Protein AF-A0A7W1KVV5-F1 (afdb_monomer_lite)

Secondary structure (DSSP, 8-state):
---HHHHHHHHHHHHHHHHHH-TTSPPPBTTTTB----EEEETTEEEEPPHHHHHHHHHHHHHHH-

Sequence (66 aa):
GLSREQAIRAAVEALLDASEDDVATGGPSVYRRIFPIALAVTSSGADEVPEAEVEAAVIAVLEERA

Foldseek 3Di:
DDDPLRVLLVVLLVLQVVVVVDVVRDHQDLPVLRFDWDWDQDPVGIDTDPSVSNSVSNVVSVVVVD

pLDDT: mean 96.79, std 2.86, range [79.5, 98.62]

Structure (mmCIF, N/CA/C/O backbone):
data_AF-A0A7W1KVV5-F1
#
_entry.id   AF-A0A7W1KVV5-F1
#
loop_
_atom_site.group_PDB
_atom_site.id
_atom_site.type_symbol
_atom_site.label_atom_id
_atom_site.label_alt_id
_atom_site.label_comp_id
_atom_site.label_asym_id
_atom_site.label_entity_id
_atom_site.label_seq_id
_atom_site.pdbx_PDB_ins_code
_atom_site.Cartn_x
_atom_site.Cartn_y
_atom_site.Cartn_z
_atom_site.occupancy
_atom_site.B_iso_or_equiv
_atom_site.auth_seq_id
_atom_site.auth_comp_id
_atom_site.auth_asym_id
_atom_site.auth_atom_id
_atom_site.pdbx_PDB_model_num
ATOM 1 N N . GLY A 1 1 ? -8.252 -13.054 10.765 1.00 86.56 1 GLY A N 1
ATOM 2 C CA . GLY A 1 1 ? -8.287 -11.788 10.010 1.00 86.56 1 GLY A CA 1
ATOM 3 C C . GLY A 1 1 ? -6.954 -11.093 10.167 1.00 86.56 1 GLY A C 1
ATOM 4 O O . GLY A 1 1 ? -6.192 -11.503 11.034 1.00 86.56 1 GLY A O 1
ATOM 5 N N . LEU A 1 2 ? -6.668 -10.111 9.319 1.00 95.44 2 LEU A N 1
ATOM 6 C CA . LEU A 1 2 ? -5.441 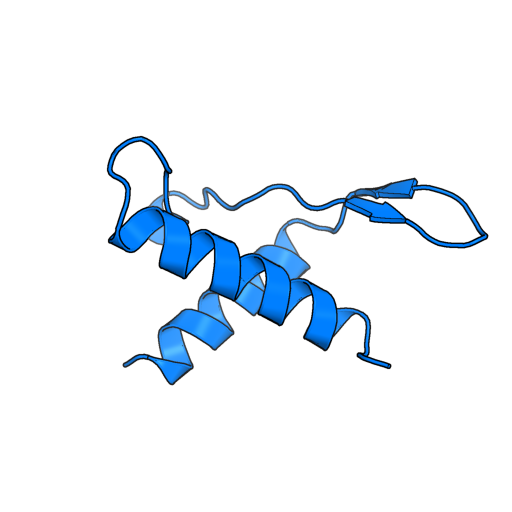-9.313 9.388 1.00 95.44 2 LEU A CA 1
ATOM 7 C C . LEU A 1 2 ? -5.594 -8.186 10.418 1.00 95.44 2 LEU A C 1
ATOM 9 O O . LEU A 1 2 ? -6.711 -7.707 10.636 1.00 95.44 2 LEU A O 1
ATOM 13 N N . SER A 1 3 ? -4.489 -7.759 11.033 1.00 96.25 3 SER A N 1
ATOM 14 C CA . SER A 1 3 ? -4.442 -6.464 11.720 1.00 96.25 3 SER A CA 1
ATOM 15 C C . SER A 1 3 ? -4.614 -5.323 10.712 1.00 96.25 3 SER A C 1
ATOM 17 O O . SER A 1 3 ? -4.504 -5.520 9.497 1.00 96.25 3 SER A O 1
ATOM 19 N N . ARG A 1 4 ? -4.868 -4.110 11.212 1.00 95.19 4 ARG A N 1
ATOM 20 C CA . ARG A 1 4 ? -4.937 -2.913 10.369 1.00 95.19 4 ARG A CA 1
ATOM 21 C C . ARG A 1 4 ? -3.623 -2.703 9.613 1.00 95.19 4 ARG A C 1
ATOM 23 O O . ARG A 1 4 ? -3.659 -2.515 8.402 1.00 95.19 4 ARG A O 1
ATOM 30 N N . GLU A 1 5 ? -2.483 -2.804 10.297 1.00 96.75 5 GLU A N 1
ATOM 31 C CA . GLU A 1 5 ? -1.167 -2.632 9.670 1.00 96.75 5 GLU A CA 1
ATOM 32 C C . GLU A 1 5 ? -0.908 -3.708 8.612 1.00 96.75 5 GLU A C 1
ATOM 34 O O . GLU A 1 5 ? -0.457 -3.401 7.512 1.00 96.75 5 GLU A O 1
ATOM 39 N N . GLN A 1 6 ? -1.258 -4.966 8.903 1.00 97.75 6 GLN A N 1
ATOM 40 C CA . GLN A 1 6 ? -1.120 -6.069 7.949 1.00 97.75 6 GLN A CA 1
ATOM 41 C C . GLN A 1 6 ? -1.989 -5.866 6.701 1.00 97.75 6 GLN A C 1
ATOM 43 O O . GLN A 1 6 ? -1.551 -6.175 5.595 1.00 97.75 6 GLN A O 1
ATOM 48 N N . ALA A 1 7 ? -3.204 -5.334 6.862 1.00 98.00 7 ALA A N 1
ATOM 49 C CA . ALA A 1 7 ? -4.091 -5.030 5.745 1.00 98.00 7 ALA A CA 1
ATOM 50 C C . ALA A 1 7 ? -3.560 -3.871 4.884 1.00 98.00 7 ALA A C 1
ATOM 52 O O . ALA A 1 7 ? -3.585 -3.972 3.659 1.00 98.00 7 ALA A O 1
ATOM 53 N N . ILE A 1 8 ? -3.041 -2.806 5.507 1.00 98.12 8 ILE A N 1
ATOM 54 C CA . ILE A 1 8 ? -2.421 -1.678 4.794 1.00 98.12 8 ILE A CA 1
ATOM 55 C C . ILE A 1 8 ? -1.182 -2.157 4.029 1.00 98.12 8 ILE A C 1
ATOM 57 O O . ILE A 1 8 ? -1.074 -1.883 2.836 1.00 98.12 8 ILE A O 1
ATOM 61 N N . ARG A 1 9 ? -0.292 -2.931 4.671 1.00 97.94 9 ARG A N 1
ATOM 62 C CA . ARG A 1 9 ? 0.893 -3.520 4.023 1.00 97.94 9 ARG A CA 1
ATOM 63 C C . ARG A 1 9 ? 0.502 -4.351 2.804 1.00 97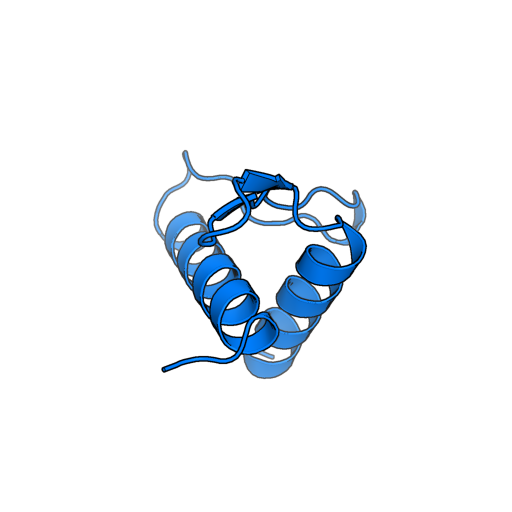.94 9 ARG A C 1
ATOM 65 O O . ARG A 1 9 ? 1.059 -4.141 1.736 1.00 97.94 9 ARG A O 1
ATOM 72 N N . ALA A 1 10 ? -0.474 -5.251 2.941 1.00 98.31 10 ALA A N 1
ATOM 73 C CA . ALA A 1 10 ? -0.932 -6.089 1.833 1.00 98.31 10 ALA A CA 1
ATOM 74 C C . ALA A 1 10 ? -1.534 -5.271 0.675 1.00 98.31 10 ALA A C 1
ATOM 76 O O . ALA A 1 10 ? -1.303 -5.590 -0.488 1.00 98.31 10 ALA A O 1
ATOM 77 N N . ALA A 1 11 ? -2.287 -4.207 0.975 1.00 98.31 11 ALA A N 1
ATOM 78 C CA . ALA A 1 11 ? -2.839 -3.323 -0.050 1.00 98.31 11 ALA A CA 1
ATOM 79 C C . ALA A 1 11 ? -1.743 -2.538 -0.788 1.00 98.31 11 ALA A C 1
ATOM 81 O O . ALA A 1 11 ? -1.778 -2.433 -2.011 1.00 98.31 11 ALA A O 1
ATOM 82 N N . VAL A 1 12 ? -0.758 -2.016 -0.052 1.00 98.12 12 VAL A N 1
ATOM 83 C CA . VAL A 1 12 ? 0.407 -1.331 -0.626 1.00 98.12 12 VAL A CA 1
ATOM 84 C C . VAL A 1 12 ? 1.220 -2.275 -1.506 1.00 98.12 12 VAL A C 1
ATOM 86 O O . VAL A 1 12 ? 1.576 -1.900 -2.617 1.00 98.12 12 VAL A O 1
ATOM 89 N N . GLU A 1 13 ? 1.474 -3.497 -1.038 1.00 98.25 13 GLU A N 1
ATOM 90 C CA . GLU A 1 13 ? 2.206 -4.519 -1.787 1.00 98.25 13 GLU A CA 1
ATOM 91 C C . GLU A 1 13 ? 1.513 -4.850 -3.114 1.00 98.25 13 GLU A C 1
ATOM 93 O O . GLU A 1 13 ? 2.149 -4.807 -4.162 1.00 98.25 13 GLU A O 1
ATOM 98 N N . ALA A 1 14 ? 0.193 -5.045 -3.093 1.00 98.25 14 ALA A N 1
ATOM 99 C CA . ALA A 1 14 ? -0.582 -5.298 -4.304 1.00 98.25 14 ALA A CA 1
ATOM 100 C C . ALA A 1 14 ? -0.553 -4.124 -5.302 1.00 98.25 14 ALA A C 1
ATOM 102 O O . ALA A 1 14 ? -0.537 -4.341 -6.513 1.00 98.25 14 ALA A O 1
ATOM 103 N N . LEU A 1 15 ? -0.556 -2.876 -4.818 1.00 98.06 15 LEU A N 1
ATOM 104 C CA . LEU A 1 15 ? -0.435 -1.694 -5.681 1.00 98.06 15 LEU A CA 1
ATOM 105 C C . LEU A 1 15 ? 0.977 -1.543 -6.257 1.00 98.06 15 LEU A C 1
ATOM 107 O O . LEU A 1 15 ? 1.120 -1.083 -7.389 1.00 98.06 15 LEU A O 1
ATOM 111 N N . LEU A 1 16 ? 2.003 -1.936 -5.498 1.00 96.75 16 LEU A N 1
ATOM 112 C CA . LEU A 1 16 ? 3.377 -1.981 -5.983 1.00 96.75 16 LEU A CA 1
ATOM 113 C C . LEU A 1 16 ? 3.507 -3.011 -7.113 1.00 96.75 16 LEU A C 1
ATOM 115 O O . LEU A 1 16 ? 3.946 -2.641 -8.197 1.00 96.75 16 LEU A O 1
ATOM 119 N N . ASP A 1 17 ? 3.035 -4.242 -6.896 1.00 97.69 17 ASP A N 1
ATOM 120 C CA . ASP A 1 17 ? 3.018 -5.306 -7.913 1.00 97.69 17 ASP A CA 1
ATOM 121 C C . ASP A 1 17 ? 2.300 -4.852 -9.188 1.00 97.69 17 ASP A C 1
ATOM 123 O O . ASP A 1 17 ? 2.814 -4.995 -10.295 1.00 97.69 17 ASP A O 1
ATOM 127 N N . ALA A 1 18 ? 1.134 -4.218 -9.037 1.00 98.38 18 ALA A N 1
ATOM 128 C CA . ALA A 1 18 ? 0.394 -3.677 -10.172 1.00 98.38 18 ALA A CA 1
ATOM 129 C C . ALA A 1 18 ? 1.206 -2.628 -10.952 1.00 98.38 18 ALA A C 1
ATOM 131 O O . ALA A 1 18 ? 1.153 -2.604 -12.179 1.00 98.38 18 ALA A O 1
ATOM 132 N N . SER A 1 19 ? 1.970 -1.776 -10.262 1.00 97.44 19 SER A N 1
ATOM 133 C CA . SER A 1 19 ? 2.800 -0.749 -10.904 1.00 97.44 19 SER A CA 1
ATOM 134 C C . SER A 1 19 ? 4.038 -1.290 -11.623 1.00 97.44 19 SER A C 1
ATOM 136 O O . SER A 1 19 ? 4.560 -0.627 -12.518 1.00 97.44 19 SER A O 1
ATOM 138 N N . GLU A 1 20 ? 4.522 -2.474 -11.242 1.00 95.69 20 GLU A N 1
ATOM 139 C CA . GLU A 1 20 ? 5.669 -3.118 -11.890 1.00 95.69 20 GLU A CA 1
ATOM 140 C C . GLU A 1 20 ? 5.281 -3.705 -13.257 1.00 95.69 20 GLU A C 1
ATOM 142 O O . GLU A 1 20 ? 6.055 -3.605 -14.212 1.00 95.69 20 GLU A O 1
ATOM 147 N N . ASP A 1 21 ? 4.065 -4.247 -13.369 1.00 97.50 21 ASP A N 1
ATOM 148 C CA . ASP A 1 21 ? 3.568 -4.906 -14.583 1.00 97.50 21 ASP A CA 1
ATOM 149 C C . ASP A 1 21 ? 2.747 -3.986 -15.511 1.00 97.50 21 ASP A C 1
ATOM 151 O O . ASP A 1 21 ? 2.582 -4.290 -16.698 1.00 97.50 21 ASP A O 1
ATOM 155 N N . ASP A 1 22 ? 2.230 -2.857 -15.011 1.00 98.25 22 ASP A N 1
ATOM 156 C CA . ASP A 1 22 ? 1.405 -1.913 -15.772 1.00 98.25 22 ASP A CA 1
ATOM 157 C C . ASP A 1 22 ? 1.943 -0.476 -15.714 1.00 98.25 22 ASP A C 1
ATOM 159 O O . ASP A 1 22 ? 1.835 0.228 -14.713 1.00 98.25 22 ASP A O 1
ATOM 163 N N . VAL A 1 23 ? 2.427 0.018 -16.857 1.00 96.50 23 VAL A N 1
ATOM 164 C CA . VAL A 1 23 ? 2.970 1.380 -17.005 1.00 96.50 23 VAL A CA 1
ATOM 165 C C . VAL A 1 23 ? 1.944 2.496 -16.769 1.00 96.50 23 VAL A C 1
ATOM 167 O O . VAL A 1 23 ? 2.337 3.649 -16.581 1.00 96.50 23 VAL A O 1
ATOM 170 N N . ALA A 1 24 ? 0.642 2.195 -16.816 1.00 97.69 24 ALA A N 1
ATOM 171 C CA . ALA A 1 24 ? -0.407 3.156 -16.480 1.00 97.69 24 ALA A CA 1
ATOM 172 C C . ALA A 1 24 ? -0.634 3.281 -14.962 1.00 97.69 24 ALA A C 1
ATOM 174 O O . ALA A 1 24 ? -1.266 4.245 -14.518 1.00 97.69 24 ALA A O 1
ATOM 175 N N . THR A 1 25 ? -0.088 2.358 -14.168 1.00 97.44 25 THR A N 1
ATOM 176 C CA . THR A 1 25 ? -0.192 2.344 -12.712 1.00 97.44 25 THR A CA 1
ATOM 177 C C . THR A 1 25 ? 1.076 2.933 -12.094 1.00 97.44 25 THR A C 1
ATOM 179 O O . THR A 1 25 ? 2.172 2.396 -12.206 1.00 97.44 25 THR A O 1
ATOM 182 N N . GLY A 1 26 ? 0.940 4.081 -11.429 1.00 95.31 26 GLY A N 1
ATOM 183 C CA . GLY A 1 26 ? 2.067 4.744 -10.776 1.00 95.31 26 GLY A CA 1
ATOM 184 C C . GLY A 1 26 ? 2.425 4.094 -9.440 1.00 95.31 26 GLY A C 1
ATOM 185 O O . GLY A 1 26 ? 1.613 4.104 -8.517 1.00 95.31 26 GLY A O 1
ATOM 186 N N . GLY A 1 27 ? 3.653 3.591 -9.316 1.00 95.12 27 GLY A N 1
ATOM 187 C CA . GLY A 1 27 ? 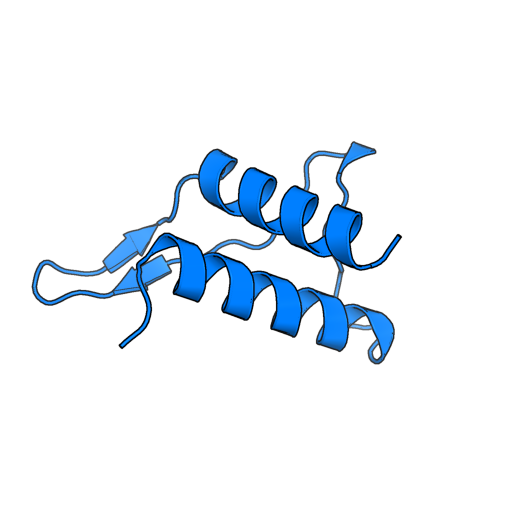4.193 3.114 -8.043 1.00 95.12 27 GLY A CA 1
ATOM 188 C C . GLY A 1 27 ? 4.512 4.253 -7.059 1.00 95.12 27 GLY A C 1
ATOM 189 O O . GLY A 1 27 ? 4.597 5.425 -7.452 1.00 95.12 27 GLY A O 1
ATOM 190 N N . PRO A 1 28 ? 4.718 3.939 -5.768 1.00 96.81 28 PRO A N 1
ATOM 191 C CA . PRO A 1 28 ? 5.120 4.920 -4.770 1.00 96.81 28 PRO A CA 1
ATOM 192 C C . PRO A 1 28 ? 6.486 5.538 -5.106 1.00 96.81 28 PRO A C 1
ATOM 194 O O . PRO A 1 28 ? 7.411 4.871 -5.566 1.00 96.81 28 PRO A O 1
ATOM 197 N N . SER A 1 29 ? 6.641 6.830 -4.821 1.00 96.62 29 SER A N 1
ATOM 198 C CA . SER A 1 29 ? 7.889 7.569 -5.005 1.00 96.62 29 SER A CA 1
ATOM 199 C C . SER A 1 29 ? 8.396 8.094 -3.666 1.00 96.62 29 SER A C 1
ATOM 201 O O . SER A 1 29 ? 8.029 9.189 -3.242 1.00 96.62 29 SER A O 1
ATOM 203 N N . VAL A 1 30 ? 9.291 7.339 -3.022 1.00 95.75 30 VAL A N 1
ATOM 204 C CA . VAL A 1 30 ? 9.866 7.692 -1.708 1.00 95.75 30 VAL A CA 1
ATOM 205 C C . VAL A 1 30 ? 10.624 9.024 -1.763 1.00 95.75 30 VAL A C 1
ATOM 207 O O . VAL A 1 30 ? 10.433 9.881 -0.907 1.00 95.75 30 VAL A O 1
ATOM 210 N N . TYR A 1 31 ? 11.414 9.261 -2.818 1.00 95.94 31 TYR A N 1
ATOM 211 C CA . TYR A 1 31 ? 12.166 10.515 -2.979 1.00 95.94 31 TYR A CA 1
ATOM 212 C C . TYR A 1 31 ? 11.257 11.748 -3.085 1.00 95.94 31 TYR A C 1
ATOM 214 O O . TYR A 1 31 ? 11.588 12.814 -2.572 1.00 95.94 31 TYR A O 1
ATOM 222 N N . ARG A 1 32 ? 10.108 11.612 -3.760 1.00 97.50 32 ARG A N 1
ATOM 223 C CA . ARG A 1 32 ? 9.136 12.702 -3.930 1.00 97.50 32 ARG A CA 1
ATOM 224 C C . ARG A 1 32 ? 8.068 12.728 -2.837 1.00 97.50 32 ARG A C 1
ATOM 226 O O . ARG A 1 32 ? 7.252 13.642 -2.857 1.00 97.50 32 ARG A O 1
ATOM 233 N N . ARG A 1 33 ? 8.072 11.753 -1.919 1.00 96.94 33 ARG A N 1
ATOM 234 C CA . ARG A 1 33 ? 7.014 11.505 -0.928 1.00 96.94 33 ARG A CA 1
ATOM 235 C C . ARG A 1 33 ? 5.617 11.443 -1.556 1.00 96.94 33 ARG A C 1
ATOM 237 O O . ARG A 1 33 ? 4.704 12.141 -1.134 1.00 96.94 33 ARG A O 1
ATOM 244 N N . ILE A 1 34 ? 5.469 10.645 -2.609 1.00 97.81 34 ILE A N 1
ATOM 245 C CA . ILE A 1 34 ? 4.171 10.401 -3.250 1.00 97.81 34 ILE A CA 1
ATOM 246 C C . ILE A 1 34 ? 3.799 8.946 -2.997 1.00 97.81 34 ILE A C 1
ATOM 248 O O . ILE A 1 34 ? 4.522 8.046 -3.426 1.00 97.81 34 ILE A O 1
ATOM 252 N 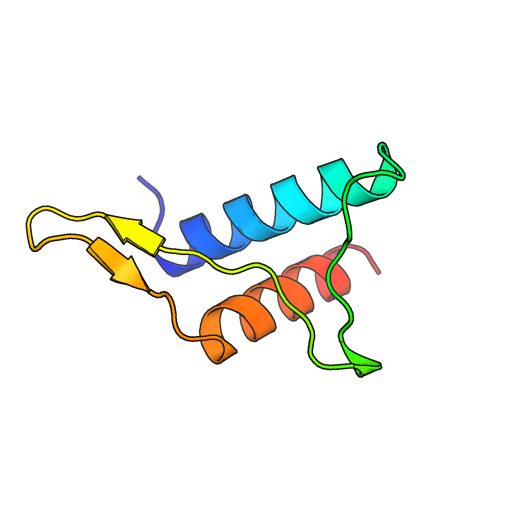N . PHE A 1 35 ? 2.681 8.725 -2.313 1.00 98.19 35 PHE A N 1
ATOM 253 C CA . PHE A 1 35 ? 2.215 7.407 -1.891 1.00 98.19 35 PHE A CA 1
ATOM 254 C C . PHE A 1 35 ? 0.756 7.184 -2.317 1.00 98.19 35 PHE A C 1
ATOM 256 O O . PHE A 1 35 ? 0.049 8.153 -2.608 1.00 98.19 35 PHE A O 1
ATOM 263 N N . PRO A 1 36 ? 0.283 5.926 -2.364 1.00 97.88 36 PRO A N 1
ATOM 264 C CA . PRO A 1 36 ? -1.136 5.641 -2.524 1.00 97.88 36 PRO A CA 1
ATOM 265 C C . PRO A 1 36 ? -1.976 6.259 -1.402 1.00 97.88 36 PRO A C 1
ATOM 267 O O . PRO A 1 36 ? -1.531 6.360 -0.262 1.00 97.88 36 PRO A O 1
ATOM 270 N N . ILE A 1 37 ? -3.222 6.609 -1.708 1.00 97.69 37 ILE A N 1
ATOM 271 C CA . ILE A 1 37 ? -4.209 6.997 -0.695 1.00 97.69 37 ILE A CA 1
ATOM 272 C C . ILE A 1 37 ? -5.017 5.753 -0.332 1.00 97.69 37 ILE A C 1
ATOM 274 O O . ILE A 1 37 ? -5.484 5.033 -1.216 1.00 97.69 37 ILE A O 1
ATOM 278 N N . ALA A 1 38 ? -5.207 5.511 0.963 1.00 97.50 38 ALA A N 1
ATOM 279 C CA . ALA A 1 38 ? -6.006 4.400 1.464 1.00 97.50 38 ALA A CA 1
ATOM 280 C C . ALA A 1 38 ? -7.108 4.906 2.398 1.00 97.50 38 ALA A C 1
ATOM 282 O O . ALA A 1 38 ? -6.903 5.834 3.175 1.00 97.50 38 ALA A O 1
ATOM 283 N N . LEU A 1 39 ? -8.275 4.264 2.347 1.00 98.25 39 LEU A N 1
ATOM 284 C CA . LEU A 1 39 ? -9.360 4.476 3.301 1.00 98.25 39 LEU A CA 1
ATOM 285 C C . LEU A 1 39 ? -9.614 3.174 4.057 1.00 98.25 39 LEU A C 1
ATOM 287 O O . LEU A 1 39 ? -9.734 2.106 3.456 1.00 98.25 39 LEU A O 1
ATOM 291 N N . ALA A 1 40 ? -9.737 3.265 5.376 1.00 96.81 40 ALA A N 1
ATOM 292 C CA . ALA A 1 40 ? -10.138 2.157 6.222 1.00 96.81 40 ALA A CA 1
ATOM 293 C C . ALA A 1 40 ? -11.635 2.252 6.519 1.00 96.81 40 ALA A C 1
ATOM 295 O O . ALA A 1 40 ? -12.096 3.222 7.116 1.00 96.81 40 ALA A O 1
ATOM 296 N N . VAL A 1 41 ? -12.384 1.221 6.131 1.00 97.06 41 VAL A N 1
ATOM 297 C CA . VAL A 1 41 ? -13.828 1.140 6.371 1.00 97.06 41 VAL A CA 1
ATOM 298 C C . VAL A 1 41 ? -14.099 0.139 7.486 1.00 97.06 41 VAL A C 1
ATOM 300 O O . VAL A 1 41 ? -13.724 -1.030 7.399 1.00 97.06 41 VAL A O 1
ATOM 303 N N . THR A 1 42 ? -14.755 0.599 8.545 1.00 95.00 42 THR A N 1
ATOM 304 C CA . THR A 1 42 ? -15.126 -0.198 9.719 1.00 95.00 42 THR A CA 1
ATOM 305 C C . THR A 1 42 ? -16.607 -0.006 10.050 1.00 95.00 42 THR A C 1
ATOM 307 O O . THR A 1 42 ? -17.313 0.754 9.389 1.00 95.00 42 THR A O 1
ATOM 310 N N . SER A 1 43 ? -17.095 -0.654 11.112 1.00 97.12 43 SER A N 1
ATOM 311 C CA . SER A 1 43 ? -18.444 -0.398 11.637 1.00 97.12 43 SER A CA 1
ATOM 312 C C . SER A 1 43 ? -18.663 1.051 12.086 1.00 97.12 43 SER A C 1
ATOM 314 O O . SER A 1 43 ? -19.807 1.478 12.204 1.00 97.12 43 SER A O 1
ATOM 316 N N . SER A 1 44 ? -17.586 1.793 12.355 1.00 95.69 44 SER A N 1
ATOM 317 C CA . SER A 1 44 ? -17.635 3.192 12.790 1.00 95.69 44 SER A CA 1
ATOM 318 C C . SER A 1 44 ? -17.689 4.187 11.625 1.00 95.69 44 SER A C 1
ATOM 320 O O . SER A 1 44 ? -17.924 5.367 11.863 1.00 95.69 44 SER A O 1
ATOM 322 N N . GLY A 1 45 ? -17.497 3.730 10.382 1.00 97.62 45 GLY A N 1
ATOM 323 C CA . GLY A 1 45 ? -17.438 4.584 9.195 1.00 97.62 45 GLY A CA 1
ATOM 324 C C . GLY A 1 45 ? -16.184 4.353 8.354 1.00 97.62 45 GLY A C 1
ATOM 325 O O . GLY A 1 45 ? -15.515 3.326 8.486 1.00 97.62 45 GLY A O 1
ATOM 326 N N . ALA A 1 46 ? -15.908 5.302 7.460 1.00 97.56 46 ALA A N 1
ATOM 327 C CA . ALA A 1 46 ? -14.745 5.307 6.581 1.00 97.56 46 ALA A CA 1
ATOM 328 C C . ALA A 1 46 ? -13.834 6.484 6.937 1.00 97.56 46 ALA A C 1
ATOM 330 O O . ALA A 1 46 ? -14.289 7.625 6.918 1.00 97.56 46 ALA A O 1
ATOM 331 N N . ASP A 1 47 ? -12.563 6.195 7.200 1.00 97.19 47 ASP A N 1
ATOM 332 C CA . ASP A 1 47 ? -11.548 7.193 7.534 1.00 97.19 47 ASP A CA 1
ATOM 333 C C . ASP A 1 47 ? -10.326 7.023 6.630 1.00 97.19 47 ASP A C 1
ATOM 335 O O . ASP A 1 47 ? -9.918 5.899 6.322 1.00 97.19 47 ASP A O 1
ATOM 339 N N . GLU A 1 48 ? -9.726 8.136 6.212 1.00 98.12 48 GLU A N 1
ATOM 340 C CA . GLU A 1 48 ? -8.465 8.117 5.472 1.00 98.12 48 GLU A CA 1
ATOM 341 C C . GLU A 1 48 ? -7.333 7.601 6.370 1.00 98.12 48 GLU A C 1
ATOM 343 O O . GLU A 1 48 ? -7.223 7.954 7.547 1.00 98.12 48 GLU A O 1
ATOM 348 N N . VAL A 1 49 ? -6.505 6.714 5.824 1.00 98.25 49 VAL A N 1
ATOM 349 C CA . VAL 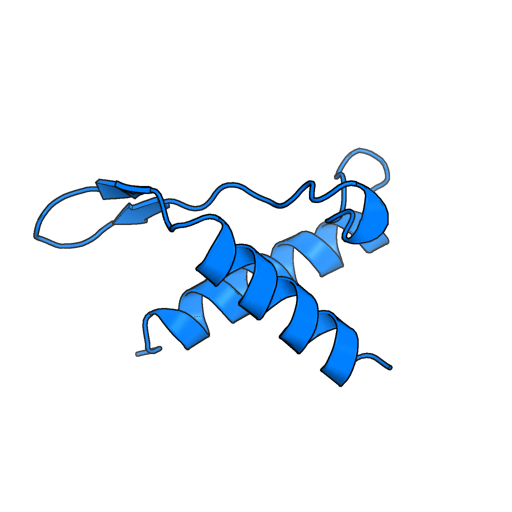A 1 49 ? -5.316 6.210 6.507 1.00 98.25 49 VAL A CA 1
ATOM 350 C C . VAL A 1 49 ? -4.264 7.321 6.496 1.00 98.25 49 VAL A C 1
ATOM 352 O O . VAL A 1 49 ? -3.972 7.851 5.424 1.00 98.25 49 VAL A O 1
ATOM 355 N N . PRO A 1 50 ? -3.665 7.674 7.647 1.00 98.31 50 PRO A N 1
ATOM 356 C CA . PRO A 1 50 ? -2.597 8.663 7.688 1.00 98.31 50 PRO A CA 1
ATOM 357 C C . PRO A 1 50 ? -1.465 8.322 6.713 1.00 98.31 50 PRO A C 1
ATOM 359 O O . PRO A 1 50 ? -0.993 7.186 6.686 1.00 98.31 50 PRO A O 1
ATOM 362 N N . GLU A 1 51 ? -0.975 9.319 5.970 1.00 98.19 51 GLU A N 1
ATOM 363 C CA . GLU A 1 51 ? 0.122 9.142 5.002 1.00 98.19 51 GLU A CA 1
ATOM 364 C C . GLU A 1 51 ? 1.334 8.435 5.630 1.00 98.19 51 GLU A C 1
ATOM 366 O O . GLU A 1 51 ? 1.920 7.561 5.005 1.00 98.19 51 GLU A O 1
ATOM 371 N N . ALA A 1 52 ? 1.661 8.741 6.890 1.00 97.88 52 ALA A N 1
ATOM 372 C CA . ALA A 1 52 ? 2.768 8.115 7.613 1.00 97.88 52 ALA A CA 1
ATOM 373 C C . ALA A 1 52 ? 2.608 6.590 7.798 1.00 97.88 52 ALA A C 1
ATOM 375 O O . ALA A 1 52 ? 3.603 5.869 7.782 1.00 97.88 52 ALA A O 1
ATOM 376 N N . GLU A 1 53 ? 1.378 6.085 7.958 1.00 98.38 53 GLU A N 1
ATOM 377 C CA . GLU A 1 53 ? 1.116 4.638 8.023 1.00 98.38 53 GLU A CA 1
ATOM 378 C C . GLU A 1 53 ? 1.314 3.985 6.647 1.00 98.38 53 GLU A C 1
ATOM 380 O O . GLU A 1 53 ? 1.872 2.891 6.554 1.00 98.38 53 GLU A O 1
ATOM 385 N N . VAL A 1 54 ? 0.906 4.669 5.572 1.00 98.62 54 VAL A N 1
ATOM 386 C CA . VAL A 1 54 ? 1.119 4.191 4.197 1.00 98.62 54 VAL A CA 1
ATOM 387 C C . VAL A 1 54 ? 2.603 4.232 3.824 1.00 98.62 54 VAL A C 1
ATOM 389 O O . VAL A 1 54 ? 3.117 3.268 3.266 1.00 98.62 54 VAL A O 1
ATOM 392 N N . GLU A 1 55 ? 3.312 5.306 4.172 1.00 98.44 55 GLU A N 1
ATOM 393 C CA . GLU A 1 55 ? 4.758 5.451 3.973 1.00 98.44 55 GLU A CA 1
ATOM 394 C C . GLU A 1 55 ? 5.525 4.333 4.691 1.00 98.44 55 GLU A C 1
ATOM 396 O O . GLU A 1 55 ? 6.375 3.687 4.079 1.00 98.44 55 GLU A O 1
ATOM 401 N N . ALA A 1 56 ? 5.184 4.037 5.950 1.00 98.19 56 ALA A N 1
ATOM 402 C CA . ALA A 1 56 ? 5.793 2.936 6.695 1.00 98.19 56 ALA A CA 1
ATOM 403 C C . ALA A 1 56 ? 5.557 1.574 6.019 1.00 98.19 56 ALA A C 1
ATOM 405 O O . ALA A 1 56 ? 6.476 0.761 5.931 1.00 98.19 56 ALA A O 1
ATOM 406 N N . ALA A 1 57 ? 4.350 1.337 5.497 1.00 98.44 57 ALA A N 1
ATOM 407 C CA . ALA A 1 57 ? 4.042 0.125 4.744 1.00 98.44 57 ALA A CA 1
ATOM 408 C C . ALA A 1 57 ? 4.831 0.033 3.426 1.00 98.44 57 ALA A C 1
ATOM 410 O O . ALA A 1 57 ? 5.336 -1.039 3.101 1.00 98.44 57 ALA A O 1
ATOM 411 N N . VAL A 1 58 ? 4.980 1.143 2.693 1.00 98.44 58 VAL A N 1
ATOM 412 C CA . VAL A 1 58 ? 5.796 1.208 1.467 1.00 98.44 58 VAL A CA 1
ATOM 413 C C . VAL A 1 58 ? 7.251 0.871 1.772 1.00 98.44 58 VAL A C 1
ATOM 415 O O . VAL A 1 58 ? 7.833 0.038 1.082 1.00 98.44 58 VAL A O 1
ATOM 418 N N . ILE A 1 59 ? 7.833 1.483 2.806 1.00 97.88 59 ILE A N 1
ATOM 419 C CA . ILE A 1 59 ? 9.224 1.227 3.201 1.00 97.88 59 ILE A CA 1
ATOM 420 C C . ILE A 1 59 ? 9.405 -0.246 3.574 1.00 97.88 59 ILE A C 1
ATOM 422 O O . ILE A 1 59 ? 10.308 -0.882 3.045 1.00 97.88 59 ILE A O 1
ATOM 426 N N . ALA A 1 60 ? 8.511 -0.807 4.393 1.00 97.94 60 ALA A N 1
ATOM 427 C CA . ALA A 1 60 ? 8.585 -2.210 4.795 1.00 97.94 60 ALA A CA 1
ATOM 428 C C . ALA A 1 60 ? 8.537 -3.173 3.593 1.00 97.94 60 ALA A C 1
ATOM 430 O O . ALA A 1 60 ? 9.330 -4.106 3.518 1.00 97.94 60 ALA A O 1
ATOM 431 N N . VAL A 1 61 ? 7.645 -2.933 2.623 1.00 98.06 61 VAL A N 1
ATOM 432 C CA . VAL A 1 61 ? 7.559 -3.761 1.406 1.00 98.06 61 VAL A CA 1
ATOM 433 C C . VAL A 1 61 ? 8.832 -3.644 0.563 1.00 98.06 61 VAL A C 1
ATOM 435 O O . VAL A 1 61 ? 9.332 -4.654 0.076 1.00 98.06 61 VAL A O 1
ATOM 438 N N . LEU A 1 62 ? 9.371 -2.433 0.389 1.00 96.31 62 LEU A N 1
ATOM 439 C CA . LEU A 1 62 ? 10.601 -2.224 -0.381 1.00 96.31 62 LEU A CA 1
ATOM 440 C C . LEU A 1 62 ? 11.826 -2.857 0.296 1.00 96.31 62 LEU A C 1
ATOM 442 O O . LEU A 1 62 ? 12.667 -3.421 -0.397 1.00 96.31 62 LEU A O 1
ATOM 446 N N . GLU A 1 63 ? 11.922 -2.786 1.626 1.00 96.56 63 GLU A N 1
ATOM 447 C CA . GLU A 1 63 ? 13.002 -3.411 2.402 1.00 96.56 63 GLU A CA 1
ATOM 448 C C . GLU A 1 63 ? 12.977 -4.941 2.310 1.00 96.56 63 GLU A C 1
ATOM 450 O O . GLU A 1 63 ? 14.033 -5.559 2.237 1.00 96.56 63 GLU A O 1
ATOM 455 N N . GLU A 1 64 ? 11.796 -5.564 2.274 1.00 95.25 64 GLU A N 1
ATOM 456 C CA . GLU 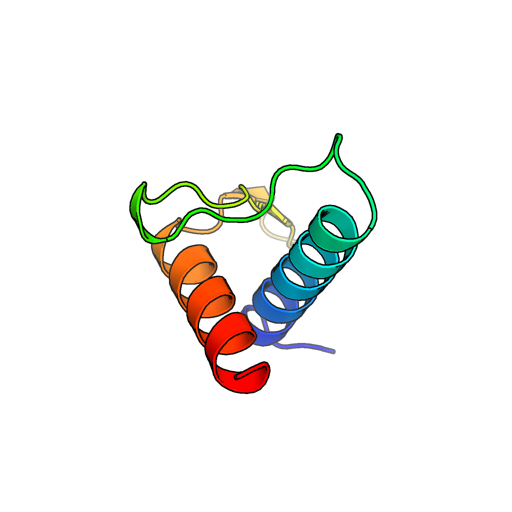A 1 64 ? 11.666 -7.021 2.127 1.00 95.25 64 GLU A CA 1
ATOM 457 C C . GLU A 1 64 ? 12.006 -7.531 0.714 1.00 95.25 64 GLU A C 1
ATOM 459 O O . GLU A 1 64 ? 12.326 -8.710 0.549 1.00 95.25 64 GLU A O 1
ATOM 464 N N . ARG A 1 65 ? 11.927 -6.665 -0.305 1.00 89.69 65 ARG A N 1
ATOM 465 C CA . ARG A 1 65 ? 12.230 -6.999 -1.709 1.00 89.69 65 ARG A CA 1
ATOM 466 C C . ARG A 1 65 ? 13.699 -6.794 -2.095 1.00 89.69 65 ARG A C 1
ATOM 468 O O . ARG A 1 65 ? 14.082 -7.219 -3.187 1.00 89.69 65 ARG A O 1
ATOM 475 N N . ALA A 1 66 ? 14.481 -6.117 -1.253 1.00 79.50 66 ALA A N 1
ATOM 476 C CA . ALA A 1 66 ? 15.897 -5.813 -1.480 1.00 79.50 66 ALA A CA 1
ATOM 477 C C . ALA A 1 66 ? 16.810 -7.023 -1.218 1.00 79.50 66 ALA A C 1
ATOM 479 O O . ALA A 1 66 ? 17.777 -7.192 -1.998 1.00 79.50 66 ALA A O 1
#

Radius of gyration: 12.17 Å; chains: 1; bounding box: 34×24×30 Å